Protein AF-A0A535YQT5-F1 (afdb_monomer_lite)

Secondary structure (DSSP, 8-state):
-GGGPPP-PPPP-----SS--EEETTEEE-HHHHHHHHHHSHHHHHHEEEEEEEEEE-TTS-EEEEEEEEESSS-PPPHHHHHHHHHHHHHHHHHH-HHHHHHHHH-HHHHS-EEEEEETT-GGGGGGTT-SS---B--

pLDDT: mean 87.21, std 11.03, range [54.12, 97.94]

Structure (mmCIF, N/CA/C/O backbone):
data_AF-A0A535YQT5-F1
#
_entry.id   AF-A0A535YQT5-F1
#
loop_
_atom_site.group_PDB
_atom_site.id
_atom_site.type_symbol
_atom_site.label_atom_id
_atom_site.label_alt_id
_atom_site.label_comp_id
_atom_site.label_asym_id
_atom_site.label_entity_id
_atom_site.label_seq_id
_atom_site.pdbx_PDB_ins_code
_atom_site.Cartn_x
_atom_site.Cartn_y
_atom_site.Cartn_z
_atom_site.occupancy
_atom_site.B_iso_or_equiv
_atom_site.auth_seq_id
_atom_site.auth_comp_id
_atom_site.auth_asym_id
_atom_site.auth_atom_id
_atom_site.pdbx_PDB_model_num
ATOM 1 N N . MET A 1 1 ? 47.870 -24.968 16.517 1.00 54.12 1 MET A N 1
ATOM 2 C CA . MET A 1 1 ? 47.393 -23.599 16.816 1.00 54.12 1 MET A CA 1
ATOM 3 C C . MET A 1 1 ? 45.953 -23.704 17.313 1.00 54.12 1 MET A C 1
ATOM 5 O O . MET A 1 1 ? 45.106 -24.074 16.509 1.00 54.12 1 MET A O 1
ATOM 9 N N . PRO A 1 2 ? 45.667 -23.444 18.601 1.00 58.44 2 PRO A N 1
ATOM 10 C CA . PRO A 1 2 ? 44.345 -23.659 19.220 1.00 58.44 2 PRO A CA 1
ATOM 11 C C . PRO A 1 2 ? 43.222 -22.737 18.692 1.00 58.44 2 PRO A C 1
ATOM 13 O O . PRO A 1 2 ? 42.082 -22.848 19.118 1.00 58.44 2 PRO A O 1
ATOM 16 N N . TRP A 1 3 ? 43.523 -21.868 17.727 1.00 62.03 3 TRP A N 1
ATOM 17 C CA . TRP A 1 3 ? 42.629 -20.856 17.151 1.00 62.03 3 TRP A CA 1
ATOM 18 C C . TRP A 1 3 ? 41.793 -21.343 15.953 1.00 62.03 3 TRP A C 1
ATOM 20 O O . TRP A 1 3 ? 41.258 -20.533 15.209 1.00 62.03 3 TRP A O 1
ATOM 30 N N . THR A 1 4 ? 41.725 -22.655 15.714 1.00 73.00 4 THR A N 1
ATOM 31 C CA . THR A 1 4 ? 41.049 -23.249 14.540 1.00 73.00 4 THR A CA 1
ATOM 32 C C . THR A 1 4 ? 39.716 -23.915 14.864 1.00 73.00 4 THR A C 1
ATOM 34 O O . THR A 1 4 ? 39.091 -24.475 13.966 1.00 73.00 4 THR A O 1
ATOM 37 N N . GLN A 1 5 ? 39.250 -23.863 16.115 1.00 73.38 5 GLN A N 1
ATOM 38 C CA . GLN A 1 5 ? 37.929 -24.393 16.439 1.00 73.38 5 GLN A CA 1
ATOM 39 C C . GLN A 1 5 ? 36.840 -23.369 16.092 1.00 73.38 5 GLN A C 1
ATOM 41 O O . GLN A 1 5 ? 36.833 -22.280 16.670 1.00 73.38 5 GLN A O 1
ATOM 46 N N . PRO A 1 6 ? 35.922 -23.686 15.159 1.00 74.06 6 PRO A N 1
ATOM 47 C CA . PRO A 1 6 ? 34.811 -22.804 14.843 1.00 74.06 6 PRO A CA 1
ATOM 48 C C . PRO A 1 6 ? 33.885 -22.702 16.054 1.00 74.06 6 PRO A C 1
ATOM 50 O O . PRO A 1 6 ? 33.446 -23.710 16.612 1.00 74.06 6 PRO A O 1
ATOM 53 N N . VAL A 1 7 ? 33.586 -21.468 16.456 1.00 80.62 7 VAL A N 1
ATOM 54 C CA . VAL A 1 7 ? 32.608 -21.194 17.508 1.00 80.62 7 VAL A CA 1
ATOM 55 C C . VAL A 1 7 ? 31.238 -21.649 17.007 1.00 80.62 7 VAL A C 1
ATOM 57 O O . VAL A 1 7 ? 30.766 -21.187 15.969 1.00 80.62 7 VAL A O 1
ATOM 60 N N . GLN A 1 8 ? 30.611 -22.576 17.730 1.00 80.75 8 GLN A N 1
ATOM 61 C CA . GLN A 1 8 ? 29.254 -23.039 17.442 1.00 80.75 8 GLN A CA 1
ATOM 62 C C . GLN A 1 8 ? 28.272 -21.930 17.834 1.00 80.75 8 GLN A C 1
ATOM 64 O O . GLN A 1 8 ? 27.915 -21.790 19.003 1.00 80.75 8 GLN A O 1
ATOM 69 N N . LEU A 1 9 ? 27.890 -21.099 16.866 1.00 86.94 9 LEU A N 1
ATOM 70 C CA . LEU A 1 9 ? 26.893 -20.051 17.059 1.00 86.94 9 LEU A CA 1
ATOM 71 C C . LEU A 1 9 ? 25.484 -20.604 16.802 1.00 86.94 9 LEU A C 1
ATOM 73 O O . LEU A 1 9 ? 25.303 -21.423 15.898 1.00 86.94 9 LEU A O 1
ATOM 77 N N . PRO A 1 10 ? 24.475 -20.160 17.569 1.00 84.88 10 PRO A N 1
ATOM 78 C CA . PRO A 1 10 ? 23.099 -20.558 17.328 1.00 84.88 10 PRO A CA 1
ATOM 79 C C . PRO A 1 10 ? 22.616 -20.042 15.968 1.00 84.88 10 PRO A C 1
ATOM 81 O O . PRO A 1 10 ? 22.860 -18.894 15.595 1.00 84.88 10 PRO A O 1
ATOM 84 N N . PHE A 1 11 ? 21.880 -20.887 15.248 1.00 83.94 11 PHE A N 1
ATOM 85 C CA . PHE A 1 11 ? 21.137 -20.474 14.064 1.00 83.94 11 PHE A CA 1
ATOM 86 C C . PHE A 1 11 ? 19.858 -19.752 14.498 1.00 83.94 11 PHE A C 1
ATOM 88 O O . PHE A 1 11 ? 18.999 -20.342 15.154 1.00 83.94 11 PHE A O 1
ATOM 95 N N . LEU A 1 12 ? 19.735 -18.473 14.139 1.00 84.00 12 LEU A N 1
ATOM 96 C CA . LEU A 1 12 ? 18.532 -17.680 14.373 1.00 84.00 12 LEU A CA 1
ATOM 97 C C . LEU A 1 12 ? 17.712 -17.599 13.082 1.00 84.00 12 LEU A C 1
ATOM 99 O O . LEU A 1 12 ? 18.156 -17.016 12.096 1.00 84.00 12 LEU A O 1
ATOM 103 N N . TRP A 1 13 ? 16.496 -18.144 13.114 1.00 81.44 13 TRP A N 1
ATOM 104 C CA . TRP A 1 13 ? 15.503 -17.999 12.050 1.00 81.44 13 TRP A CA 1
ATOM 105 C C . TRP A 1 13 ? 14.423 -17.006 12.477 1.00 81.44 13 TRP A C 1
ATOM 107 O O . TRP A 1 13 ? 13.740 -17.221 13.479 1.00 81.44 13 TRP A O 1
ATOM 117 N N . ILE A 1 14 ? 14.248 -15.932 11.708 1.00 74.50 14 ILE A N 1
ATOM 118 C CA . ILE A 1 14 ? 13.212 -14.925 11.947 1.00 74.50 14 ILE A CA 1
ATOM 119 C C . ILE A 1 14 ? 12.080 -15.169 10.950 1.00 74.50 14 ILE A C 1
ATOM 121 O O . ILE A 1 14 ? 12.252 -14.980 9.747 1.00 74.50 14 ILE A O 1
ATOM 125 N N . TYR A 1 15 ? 10.920 -15.605 11.448 1.00 65.94 15 TYR A N 1
ATOM 126 C CA . TYR A 1 15 ? 9.731 -15.814 10.623 1.00 65.94 15 TYR A CA 1
ATOM 127 C C . TYR A 1 15 ? 8.824 -14.583 10.652 1.00 65.94 15 TYR A C 1
ATOM 129 O O . TYR A 1 15 ? 7.998 -14.418 11.550 1.00 65.94 15 TYR A O 1
ATOM 137 N N . GLY A 1 16 ? 8.978 -13.744 9.630 1.00 61.94 16 GLY A N 1
ATOM 138 C CA . GLY A 1 16 ? 8.087 -12.623 9.357 1.00 61.94 16 GLY A CA 1
ATOM 139 C C . GLY A 1 16 ? 8.117 -11.508 10.404 1.00 61.94 16 GLY A C 1
ATOM 140 O O . GLY A 1 16 ? 8.959 -11.455 11.300 1.00 61.94 16 GLY A O 1
ATOM 141 N N . ARG A 1 17 ? 7.171 -10.585 10.244 1.00 64.25 17 ARG A N 1
ATOM 142 C CA . ARG A 1 17 ? 6.952 -9.419 11.099 1.00 64.25 17 ARG A CA 1
ATOM 143 C C . ARG A 1 17 ? 5.493 -9.410 11.535 1.00 64.25 17 ARG A C 1
ATOM 145 O O . ARG A 1 17 ? 4.601 -9.663 10.726 1.00 64.25 17 ARG A O 1
ATOM 152 N N . ARG A 1 18 ? 5.235 -9.180 12.824 1.00 63.47 18 ARG A N 1
ATOM 153 C CA . ARG A 1 18 ? 3.865 -9.182 13.378 1.00 63.47 18 ARG A CA 1
ATOM 154 C C . ARG A 1 18 ? 3.098 -7.909 13.001 1.00 63.47 18 ARG A C 1
ATOM 156 O O . ARG A 1 18 ? 1.872 -7.907 12.973 1.00 63.47 18 ARG A O 1
ATOM 163 N N . ASP A 1 19 ? 3.839 -6.856 12.716 1.00 64.69 19 ASP A N 1
ATOM 164 C CA . ASP A 1 19 ? 3.467 -5.457 12.519 1.00 64.69 19 ASP A CA 1
ATOM 165 C C . ASP A 1 19 ? 2.873 -5.151 11.132 1.00 64.69 19 ASP A C 1
ATOM 167 O O . ASP A 1 19 ? 2.856 -4.008 10.700 1.00 64.69 19 ASP A O 1
ATOM 171 N N . ALA A 1 20 ? 2.301 -6.162 10.464 1.00 72.44 20 ALA A N 1
ATOM 172 C CA . ALA A 1 20 ? 1.452 -5.979 9.285 1.00 72.44 20 ALA A CA 1
ATOM 173 C C . ALA A 1 20 ? 2.083 -5.075 8.201 1.00 72.44 20 ALA A C 1
ATOM 175 O O . ALA A 1 20 ? 1.416 -4.225 7.627 1.00 72.44 20 ALA A O 1
ATOM 176 N N . THR A 1 21 ? 3.374 -5.266 7.937 1.00 86.06 21 THR A N 1
ATOM 177 C CA . THR A 1 21 ? 4.177 -4.488 6.983 1.00 86.06 21 THR A CA 1
ATOM 178 C C . THR A 1 21 ? 4.211 -5.183 5.622 1.00 86.06 21 THR A C 1
ATOM 180 O O . THR A 1 21 ? 4.374 -6.405 5.570 1.00 86.06 21 THR A O 1
ATOM 183 N N . ILE A 1 22 ? 4.120 -4.425 4.525 1.00 91.50 22 ILE A N 1
ATOM 184 C CA . ILE A 1 22 ? 4.505 -4.924 3.193 1.00 91.50 22 ILE A CA 1
ATOM 185 C C . ILE A 1 22 ? 5.899 -4.416 2.829 1.00 91.50 22 ILE A C 1
ATOM 187 O O . ILE A 1 22 ? 6.282 -3.317 3.226 1.00 91.50 22 ILE A O 1
ATOM 191 N N . SER A 1 23 ? 6.641 -5.191 2.042 1.00 92.69 23 SER A N 1
ATOM 192 C CA . SER A 1 23 ? 7.956 -4.786 1.542 1.00 92.69 23 SER A CA 1
ATOM 193 C C . SER A 1 23 ? 7.960 -4.791 0.018 1.00 92.69 23 SER A C 1
ATOM 195 O O . SER A 1 23 ? 7.668 -5.817 -0.597 1.00 92.69 23 SER A O 1
ATOM 197 N N . VAL A 1 24 ? 8.305 -3.658 -0.593 1.00 94.31 24 VAL A N 1
ATOM 198 C CA . VAL A 1 24 ? 8.430 -3.511 -2.052 1.00 94.31 24 VAL A CA 1
ATOM 199 C C . VAL A 1 24 ? 9.756 -2.827 -2.351 1.00 94.31 24 VAL A C 1
ATOM 201 O O . VAL A 1 24 ? 10.068 -1.804 -1.752 1.00 94.31 24 VAL A O 1
ATOM 204 N N . MET A 1 25 ? 10.563 -3.420 -3.236 1.00 94.12 25 MET A N 1
ATOM 205 C CA . MET A 1 25 ? 11.900 -2.919 -3.597 1.00 94.12 25 MET A CA 1
ATOM 206 C C . MET A 1 25 ? 12.786 -2.571 -2.384 1.00 94.12 25 MET A C 1
ATOM 208 O O . MET A 1 25 ? 13.482 -1.564 -2.367 1.00 94.12 25 MET A O 1
ATOM 212 N N . GLY A 1 26 ? 12.732 -3.398 -1.334 1.00 90.31 26 GLY A N 1
ATOM 213 C CA . GLY A 1 26 ? 13.512 -3.200 -0.107 1.00 90.31 26 GLY A CA 1
ATOM 214 C C . GLY A 1 26 ? 12.952 -2.155 0.865 1.00 90.31 26 GLY A C 1
ATOM 215 O O . GLY A 1 26 ? 13.416 -2.099 2.000 1.00 90.31 26 GLY A O 1
ATOM 216 N N . ALA A 1 27 ? 11.929 -1.388 0.478 1.00 94.38 27 ALA A N 1
ATOM 217 C CA . ALA A 1 27 ? 11.254 -0.448 1.363 1.00 94.38 27 ALA A CA 1
ATOM 218 C C . ALA A 1 27 ? 10.127 -1.127 2.143 1.00 94.38 27 ALA A C 1
ATOM 220 O O . ALA A 1 27 ? 9.271 -1.798 1.564 1.00 94.38 27 ALA A O 1
ATOM 221 N N . ASN A 1 28 ? 10.107 -0.905 3.456 1.00 94.00 28 ASN A N 1
ATOM 222 C CA . ASN A 1 28 ? 9.033 -1.348 4.337 1.00 94.00 28 ASN A CA 1
ATOM 223 C C . ASN A 1 28 ? 7.942 -0.279 4.409 1.00 94.00 28 ASN A C 1
ATOM 225 O O . ASN A 1 28 ? 8.230 0.868 4.742 1.00 94.00 28 ASN A O 1
ATOM 229 N N . ILE A 1 29 ? 6.699 -0.661 4.119 1.00 94.12 29 ILE A N 1
ATOM 230 C CA . ILE A 1 29 ? 5.525 0.215 4.164 1.00 94.12 29 ILE A CA 1
ATOM 231 C C . ILE A 1 29 ? 4.624 -0.258 5.297 1.00 94.12 29 ILE A C 1
ATOM 233 O O . ILE A 1 29 ? 4.160 -1.405 5.306 1.00 94.12 29 ILE A O 1
ATOM 237 N N . TYR A 1 30 ? 4.396 0.641 6.249 1.00 92.44 30 TYR A N 1
ATOM 238 C CA . TYR A 1 30 ? 3.697 0.357 7.492 1.00 92.44 30 TYR A CA 1
ATOM 239 C C . TYR A 1 30 ? 2.236 0.825 7.420 1.00 92.44 30 TYR A C 1
ATOM 241 O O . TYR A 1 30 ? 1.965 1.889 6.856 1.00 92.44 30 TYR A O 1
ATOM 249 N N . PRO A 1 31 ? 1.273 0.081 7.994 1.00 92.88 31 PRO A N 1
ATOM 250 C CA . PRO A 1 31 ? -0.115 0.528 8.080 1.00 92.88 31 PRO A CA 1
ATOM 251 C C . PRO A 1 31 ? -0.271 1.891 8.755 1.00 92.88 31 PRO A C 1
ATOM 253 O O . PRO A 1 31 ? -1.149 2.653 8.372 1.00 92.88 31 PRO A O 1
ATOM 256 N N . GLU A 1 32 ? 0.588 2.214 9.719 1.00 92.81 32 GLU A N 1
ATOM 257 C CA . GLU A 1 32 ? 0.584 3.477 10.456 1.00 92.81 32 GLU A CA 1
ATOM 258 C C . GLU A 1 32 ? 0.913 4.680 9.552 1.00 92.81 32 GLU A C 1
ATOM 260 O O . GLU A 1 32 ? 0.345 5.762 9.731 1.00 92.81 32 GLU A O 1
ATOM 265 N N . ASP A 1 33 ? 1.773 4.493 8.541 1.00 95.19 33 ASP A N 1
ATOM 266 C CA . ASP A 1 33 ? 2.058 5.523 7.533 1.00 95.19 33 ASP A CA 1
ATOM 267 C C . ASP A 1 33 ? 0.793 5.805 6.706 1.00 95.19 33 ASP A C 1
ATOM 269 O O . ASP A 1 33 ? 0.425 6.955 6.471 1.00 95.19 33 ASP A O 1
ATOM 273 N N . ILE A 1 34 ? 0.085 4.747 6.303 1.00 95.62 34 ILE A N 1
ATOM 274 C CA . ILE A 1 34 ? -1.153 4.839 5.515 1.00 95.62 34 ILE A CA 1
ATOM 275 C C . ILE A 1 34 ? -2.269 5.482 6.334 1.00 95.62 34 ILE A C 1
ATOM 277 O O . ILE A 1 34 ? -2.961 6.373 5.845 1.00 95.62 34 ILE A O 1
ATOM 281 N N . GLU A 1 35 ? -2.413 5.072 7.592 1.00 95.06 35 GLU A N 1
ATOM 282 C CA . GLU A 1 35 ? -3.370 5.636 8.538 1.00 95.06 35 GLU A CA 1
ATOM 283 C C . GLU A 1 35 ? -3.132 7.137 8.739 1.00 95.06 35 GLU A C 1
ATOM 285 O O . GLU A 1 35 ? -4.066 7.936 8.643 1.00 95.06 35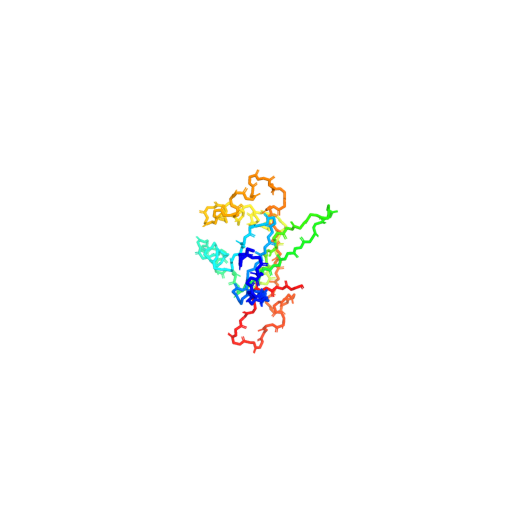 GLU A O 1
ATOM 290 N N . THR A 1 36 ? -1.871 7.539 8.919 1.00 96.50 36 THR A N 1
ATOM 291 C CA . THR A 1 36 ? -1.483 8.952 9.015 1.00 96.50 36 THR A CA 1
ATOM 292 C C . THR A 1 36 ? -1.916 9.732 7.773 1.00 96.50 36 THR A C 1
ATOM 294 O O . THR A 1 36 ? -2.505 10.806 7.897 1.00 96.50 36 THR A O 1
ATOM 297 N N . LEU A 1 37 ? -1.673 9.195 6.575 1.00 97.12 37 LEU A N 1
ATOM 298 C CA . LEU A 1 37 ? -2.040 9.850 5.316 1.00 97.12 37 LEU A CA 1
ATOM 299 C C . LEU A 1 37 ? -3.555 9.938 5.103 1.00 97.12 37 LEU A C 1
ATOM 301 O O . LEU A 1 37 ? -4.032 10.955 4.600 1.00 97.12 37 LEU A O 1
ATOM 305 N N . ILE A 1 38 ? -4.312 8.920 5.521 1.00 95.94 38 ILE A N 1
ATOM 306 C CA . ILE A 1 38 ? -5.780 8.948 5.497 1.00 95.94 38 ILE A CA 1
ATOM 307 C C . ILE A 1 38 ? -6.301 10.070 6.399 1.00 95.94 38 ILE A C 1
ATOM 309 O O . ILE A 1 38 ? -7.125 10.868 5.959 1.00 95.94 38 ILE A O 1
ATOM 313 N N . TYR A 1 39 ? -5.802 10.177 7.635 1.00 95.12 39 TYR A N 1
ATOM 314 C CA . TYR A 1 39 ? -6.287 11.174 8.596 1.00 95.12 39 TYR A CA 1
ATOM 315 C C . TYR A 1 39 ? -5.809 12.607 8.330 1.00 95.12 39 TYR A C 1
ATOM 317 O O . TYR A 1 39 ? -6.432 13.551 8.814 1.00 95.12 39 TYR A O 1
ATOM 325 N N . GLN A 1 40 ? -4.746 12.799 7.546 1.00 95.06 40 GLN A N 1
ATOM 326 C CA . GLN A 1 40 ? -4.321 14.129 7.093 1.00 95.06 40 GLN A CA 1
ATOM 327 C C . GLN A 1 40 ? -5.297 14.760 6.087 1.00 95.06 40 GLN A C 1
ATOM 329 O O . GLN A 1 40 ? -5.333 15.985 5.957 1.00 95.06 40 GLN A O 1
ATOM 334 N N . ASP A 1 41 ? -6.103 13.953 5.395 1.00 93.31 41 ASP A N 1
ATOM 335 C CA . ASP A 1 41 ? -7.130 14.421 4.469 1.00 93.31 41 ASP A CA 1
ATOM 336 C C . ASP A 1 41 ? -8.522 14.204 5.071 1.00 93.31 41 ASP A C 1
ATOM 338 O O . ASP A 1 41 ? -9.061 13.100 5.080 1.00 93.31 41 ASP A O 1
ATOM 342 N N . ALA A 1 42 ? -9.144 15.286 5.546 1.00 91.69 42 ALA A N 1
ATOM 343 C CA . ALA A 1 42 ? -10.454 15.227 6.194 1.00 91.69 42 ALA A CA 1
ATOM 344 C C . ALA A 1 42 ? -11.552 14.603 5.312 1.00 91.69 42 ALA A C 1
ATOM 346 O O . ALA A 1 42 ? -12.476 13.979 5.836 1.00 91.69 42 ALA A O 1
ATOM 347 N N . LYS A 1 43 ? -11.470 14.751 3.981 1.00 90.00 43 LYS A N 1
ATOM 348 C CA . LYS A 1 43 ? -12.451 14.154 3.064 1.00 90.00 43 LYS A CA 1
ATOM 349 C C . LYS A 1 43 ? -12.219 12.657 2.934 1.00 90.00 43 LYS A C 1
ATOM 351 O O . LYS A 1 43 ? -13.180 11.894 2.962 1.00 90.00 43 LYS A O 1
ATOM 356 N N . LEU A 1 44 ? -10.962 12.241 2.800 1.00 91.38 44 LEU A N 1
ATOM 357 C CA . LEU A 1 44 ? -10.606 10.827 2.734 1.00 91.38 44 LEU A CA 1
ATOM 358 C C . LEU A 1 44 ? -10.935 10.116 4.052 1.00 91.38 44 LEU A C 1
ATOM 360 O O . LEU A 1 44 ? -11.575 9.066 4.030 1.00 91.38 44 LEU A O 1
ATOM 364 N N . ALA A 1 45 ? -10.589 10.722 5.188 1.00 92.81 45 ALA A N 1
ATOM 365 C CA . ALA A 1 45 ? -10.891 10.208 6.519 1.00 92.81 45 ALA A CA 1
ATOM 366 C C . ALA A 1 45 ? -12.397 10.007 6.738 1.00 92.81 45 ALA A C 1
ATOM 368 O O . ALA A 1 45 ? -12.815 8.955 7.207 1.00 92.81 45 ALA A O 1
ATOM 369 N N . ALA A 1 46 ? -13.227 10.981 6.349 1.00 91.19 46 ALA A N 1
ATOM 370 C CA . ALA A 1 46 ? -14.680 10.878 6.494 1.00 91.19 46 ALA A CA 1
ATOM 371 C C . ALA A 1 46 ? -15.297 9.762 5.632 1.00 91.19 46 ALA A C 1
ATOM 373 O O . ALA A 1 46 ? -16.331 9.199 5.991 1.00 91.19 46 ALA A O 1
ATOM 374 N N . ARG A 1 47 ? -14.675 9.448 4.490 1.00 91.31 47 ARG A N 1
ATOM 375 C CA . ARG A 1 47 ? -15.165 8.437 3.544 1.00 91.31 47 ARG A CA 1
ATOM 376 C C . ARG A 1 47 ? -14.609 7.039 3.800 1.00 91.31 47 ARG A C 1
ATOM 378 O O . ARG A 1 47 ? -15.203 6.079 3.325 1.00 91.31 47 ARG A O 1
ATOM 385 N N . THR A 1 48 ? -13.507 6.900 4.531 1.00 92.06 48 THR A N 1
ATOM 386 C CA . THR A 1 48 ? -12.828 5.611 4.730 1.00 92.06 48 THR A CA 1
ATOM 387 C C . THR A 1 48 ? -13.350 4.907 5.983 1.00 92.06 48 THR A C 1
ATOM 389 O O . THR A 1 48 ? -13.193 5.405 7.093 1.00 92.06 48 THR A O 1
ATOM 392 N N . HIS A 1 49 ? -13.954 3.731 5.816 1.00 91.44 49 HIS A N 1
ATOM 393 C CA . HIS A 1 49 ? -14.360 2.848 6.915 1.00 91.44 49 HIS A CA 1
ATOM 394 C C . HIS A 1 49 ? -13.185 2.001 7.422 1.00 91.44 49 HIS A C 1
ATOM 396 O O . HIS A 1 49 ? -13.010 1.801 8.626 1.00 91.44 49 HIS A O 1
ATOM 402 N N . SER A 1 50 ? -12.380 1.477 6.499 1.00 91.69 50 SER A N 1
ATOM 403 C CA . SER A 1 50 ? -11.199 0.670 6.794 1.00 91.69 50 SER A CA 1
ATOM 404 C C . SER A 1 50 ? -10.210 0.721 5.636 1.00 91.69 50 SER A C 1
ATOM 406 O O . SER A 1 50 ? -10.509 1.229 4.558 1.00 91.69 50 SER A O 1
ATOM 408 N N . PHE A 1 51 ? -9.021 0.176 5.857 1.00 93.88 51 PHE A N 1
ATOM 409 C CA . PHE A 1 51 ? -8.017 0.008 4.822 1.00 93.88 51 PHE A CA 1
ATOM 410 C C . PHE A 1 51 ? -7.185 -1.251 5.067 1.00 93.88 51 PHE A C 1
ATOM 412 O O . PHE A 1 51 ? -7.066 -1.733 6.204 1.00 93.88 51 PHE A O 1
ATOM 419 N N . ALA A 1 52 ? -6.591 -1.749 3.990 1.00 93.12 52 ALA A N 1
ATOM 420 C CA . ALA A 1 52 ? -5.618 -2.826 4.001 1.00 93.12 52 ALA A CA 1
ATOM 421 C C . ALA A 1 52 ? -4.522 -2.572 2.958 1.00 93.12 52 ALA A C 1
ATOM 423 O O . ALA A 1 52 ? -4.664 -1.741 2.063 1.00 93.12 52 ALA A O 1
ATOM 424 N N . LEU A 1 53 ? -3.424 -3.301 3.089 1.00 94.00 53 LEU A N 1
ATOM 425 C CA . LEU A 1 53 ? -2.277 -3.268 2.204 1.00 94.00 53 LEU A CA 1
ATOM 426 C C . LEU A 1 53 ? -2.074 -4.638 1.570 1.00 94.00 53 LEU A C 1
ATOM 428 O O . LEU A 1 53 ? -2.296 -5.677 2.195 1.00 94.00 53 LEU A O 1
ATOM 432 N N . ALA A 1 54 ? -1.611 -4.631 0.332 1.00 93.56 54 ALA A N 1
ATOM 433 C CA . ALA A 1 54 ? -1.164 -5.818 -0.373 1.00 93.56 54 ALA A CA 1
ATOM 434 C C . ALA A 1 54 ? 0.036 -5.471 -1.256 1.00 93.56 54 ALA A C 1
ATOM 436 O O . ALA A 1 54 ? 0.353 -4.301 -1.479 1.00 93.56 54 ALA A O 1
ATOM 437 N N . VAL A 1 55 ? 0.693 -6.499 -1.780 1.00 94.50 55 VAL A N 1
ATOM 438 C CA . VAL A 1 55 ? 1.627 -6.352 -2.896 1.00 94.50 55 VAL A CA 1
ATOM 439 C C . VAL A 1 55 ? 0.965 -6.998 -4.097 1.00 94.50 55 VAL A C 1
ATOM 441 O O . VAL A 1 55 ? 0.623 -8.175 -4.049 1.00 94.50 55 VAL A O 1
ATOM 444 N N . VAL A 1 56 ? 0.771 -6.225 -5.160 1.00 94.06 56 VAL A N 1
ATOM 445 C CA . VAL A 1 56 ? 0.177 -6.719 -6.405 1.00 94.06 56 VAL A CA 1
ATOM 446 C C . VAL A 1 56 ? 1.207 -6.651 -7.516 1.00 94.06 56 VAL A C 1
ATOM 448 O O . VAL A 1 56 ? 2.085 -5.789 -7.526 1.00 94.06 56 VAL A O 1
ATOM 451 N N . THR A 1 57 ? 1.110 -7.576 -8.457 1.00 92.50 57 THR A N 1
ATOM 452 C CA . THR A 1 57 ? 1.946 -7.580 -9.653 1.00 92.50 57 THR A CA 1
ATOM 453 C C . THR A 1 57 ? 1.177 -6.913 -10.783 1.00 92.50 57 THR A C 1
ATOM 455 O O . THR A 1 57 ? 0.069 -7.338 -11.105 1.00 92.50 57 THR A O 1
ATOM 458 N N . ASP A 1 58 ? 1.741 -5.860 -11.374 1.00 88.69 58 ASP A N 1
ATOM 459 C CA . ASP A 1 58 ? 1.103 -5.192 -12.506 1.00 88.69 58 ASP A CA 1
ATOM 460 C C . ASP A 1 58 ? 1.256 -5.978 -13.821 1.00 88.69 58 ASP A C 1
ATOM 462 O O . ASP A 1 58 ? 1.894 -7.032 -13.887 1.00 88.69 58 ASP A O 1
ATOM 466 N N . ALA A 1 59 ? 0.683 -5.446 -14.903 1.00 87.94 59 ALA A N 1
ATOM 467 C CA . ALA A 1 59 ? 0.728 -6.067 -16.229 1.00 87.94 59 ALA A CA 1
ATOM 468 C C . ALA A 1 59 ? 2.155 -6.270 -16.781 1.00 87.94 59 ALA A C 1
ATOM 470 O O . ALA A 1 59 ? 2.344 -7.048 -17.714 1.00 87.94 59 ALA A O 1
ATOM 471 N N . THR A 1 60 ? 3.156 -5.586 -16.219 1.00 90.00 60 THR A N 1
ATOM 472 C CA . THR A 1 60 ? 4.572 -5.691 -16.604 1.00 90.00 60 THR A CA 1
ATOM 473 C C . THR A 1 60 ? 5.361 -6.670 -15.734 1.00 90.00 60 THR A C 1
ATOM 475 O O . THR A 1 60 ? 6.582 -6.738 -15.843 1.00 90.00 60 THR A O 1
ATOM 478 N N . ALA A 1 61 ? 4.676 -7.440 -14.883 1.00 90.06 61 ALA A N 1
ATOM 479 C CA . ALA A 1 61 ? 5.275 -8.284 -13.853 1.00 90.06 61 ALA A CA 1
ATOM 480 C C . ALA A 1 61 ? 6.039 -7.502 -12.763 1.00 90.06 61 ALA A C 1
ATOM 482 O O . ALA A 1 61 ? 6.842 -8.081 -12.028 1.00 90.06 61 ALA A O 1
ATOM 483 N N . THR A 1 62 ? 5.766 -6.201 -12.614 1.00 92.12 62 THR A N 1
ATOM 484 C CA . THR A 1 62 ? 6.403 -5.363 -11.594 1.00 92.12 62 THR A CA 1
ATOM 485 C C . THR A 1 62 ? 5.605 -5.431 -10.287 1.00 92.12 62 THR A C 1
ATOM 487 O O . THR A 1 62 ? 4.402 -5.151 -10.299 1.00 92.12 62 THR A O 1
ATOM 490 N N . PRO A 1 63 ? 6.225 -5.792 -9.145 1.00 94.56 63 PRO A N 1
ATOM 491 C CA . PRO A 1 63 ? 5.555 -5.744 -7.852 1.00 94.56 63 PRO A CA 1
ATOM 492 C C . PRO A 1 63 ? 5.366 -4.291 -7.410 1.00 94.56 63 PRO A C 1
ATOM 494 O O . PRO A 1 63 ? 6.315 -3.506 -7.412 1.00 94.56 63 PRO A O 1
ATOM 497 N N . ARG A 1 64 ? 4.140 -3.945 -7.018 1.00 96.38 64 ARG A N 1
ATOM 498 C CA . ARG A 1 64 ? 3.735 -2.601 -6.599 1.00 96.38 64 ARG A CA 1
ATOM 499 C C . ARG A 1 64 ? 2.969 -2.651 -5.278 1.00 96.38 64 ARG A C 1
ATOM 501 O O . ARG A 1 64 ? 2.236 -3.616 -5.034 1.00 96.38 64 ARG A O 1
ATOM 508 N N . PRO A 1 65 ? 3.103 -1.627 -4.416 1.00 96.88 65 PRO A N 1
ATOM 509 C CA . PRO A 1 65 ? 2.283 -1.536 -3.221 1.00 96.88 65 PRO A CA 1
ATOM 510 C C . PRO A 1 65 ? 0.831 -1.261 -3.620 1.00 96.88 65 PRO A C 1
ATOM 512 O O . PRO A 1 65 ? 0.562 -0.389 -4.443 1.00 96.88 65 PRO A O 1
ATOM 515 N N . CYS A 1 66 ? -0.105 -1.995 -3.029 1.00 96.31 66 CYS A N 1
ATOM 516 C CA . CYS A 1 66 ? -1.535 -1.803 -3.226 1.00 96.31 66 CYS A CA 1
ATOM 517 C C . CYS A 1 66 ? -2.182 -1.348 -1.922 1.00 96.31 66 CYS A C 1
ATOM 519 O O . CYS A 1 66 ? -2.028 -1.999 -0.887 1.00 96.31 66 CYS A O 1
ATOM 521 N N . ILE A 1 67 ? -2.912 -0.239 -1.983 1.00 95.94 67 ILE A N 1
ATOM 522 C CA . ILE A 1 67 ? -3.669 0.335 -0.874 1.00 95.94 67 ILE A CA 1
ATOM 523 C C . ILE A 1 67 ? -5.143 0.082 -1.169 1.00 95.94 67 ILE A C 1
ATOM 525 O O . ILE A 1 67 ? -5.707 0.646 -2.104 1.00 95.94 67 ILE A O 1
ATOM 529 N N . LEU A 1 68 ? -5.758 -0.786 -0.375 1.00 94.50 68 LEU A N 1
ATOM 530 C CA . LEU A 1 68 ? -7.165 -1.137 -0.494 1.00 94.50 68 LEU A CA 1
ATOM 531 C C . LEU A 1 68 ? -7.945 -0.298 0.513 1.00 94.50 68 LEU A C 1
ATOM 533 O O . LEU A 1 68 ? -7.625 -0.309 1.702 1.00 94.50 68 LEU A O 1
ATOM 537 N N . LEU A 1 69 ? -8.961 0.421 0.049 1.00 93.62 69 LEU A N 1
ATOM 538 C CA . LEU A 1 69 ? -9.808 1.283 0.868 1.00 93.62 69 LEU A CA 1
ATOM 539 C C . LEU A 1 69 ? -11.227 0.724 0.910 1.00 93.62 69 LEU A C 1
ATOM 541 O O . LEU A 1 69 ? -11.857 0.516 -0.126 1.00 93.62 69 LEU A O 1
ATOM 545 N N . GLU A 1 70 ? -11.741 0.505 2.113 1.00 92.44 70 GLU A N 1
ATOM 546 C CA . GLU A 1 70 ? -13.152 0.221 2.345 1.00 92.44 70 GLU A CA 1
ATOM 547 C C . GLU A 1 70 ? -13.875 1.549 2.543 1.00 92.44 70 GLU A C 1
ATOM 549 O O . GLU A 1 70 ? -13.596 2.270 3.504 1.00 92.44 70 GLU A O 1
ATOM 554 N N . LEU A 1 71 ? -14.790 1.891 1.642 1.00 91.38 71 LEU A N 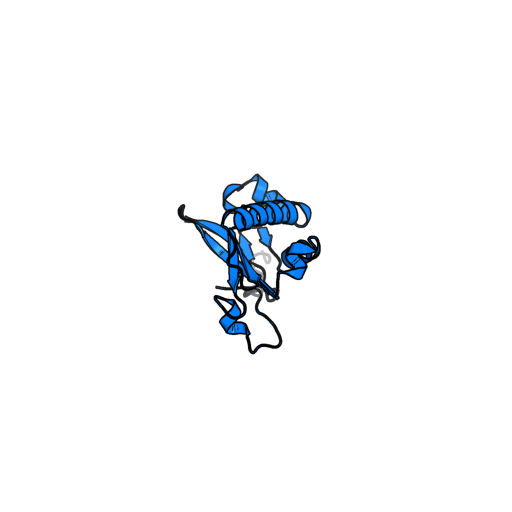1
ATOM 555 C CA . LEU A 1 71 ? -15.521 3.150 1.708 1.00 91.38 71 LEU A CA 1
ATOM 556 C C . LEU A 1 71 ? -16.817 2.997 2.513 1.00 91.38 71 LEU A C 1
ATOM 558 O O . LEU A 1 71 ? -17.502 1.974 2.451 1.00 91.38 71 LEU A O 1
ATOM 562 N N . SER A 1 72 ? -17.138 4.037 3.282 1.00 86.19 72 SER A N 1
ATOM 563 C CA . SER A 1 72 ? -18.374 4.165 4.062 1.00 86.19 72 SER A CA 1
ATOM 564 C C . SER A 1 72 ? -19.576 4.564 3.206 1.00 86.19 72 SER A C 1
ATOM 566 O O . SER A 1 72 ? -20.707 4.415 3.664 1.00 86.19 72 SER A O 1
ATOM 568 N N . ASP A 1 73 ? -19.339 5.103 2.008 1.00 80.50 73 ASP A N 1
ATOM 569 C CA . ASP A 1 73 ? -20.385 5.470 1.058 1.00 80.50 73 ASP A CA 1
ATOM 570 C C . ASP A 1 73 ? -20.589 4.400 -0.023 1.00 80.50 73 ASP A C 1
ATOM 572 O O . ASP A 1 73 ? -19.723 3.574 -0.312 1.00 80.50 73 ASP A O 1
ATOM 576 N N . ASP A 1 74 ? -21.778 4.415 -0.619 1.00 64.50 74 ASP A N 1
ATOM 577 C CA . ASP A 1 74 ? -22.216 3.421 -1.605 1.00 64.50 74 ASP A CA 1
ATOM 578 C C . ASP A 1 74 ? -21.611 3.679 -3.003 1.00 64.50 74 ASP A C 1
ATOM 580 O O . ASP A 1 74 ? -21.878 2.946 -3.967 1.00 64.50 74 ASP A O 1
ATOM 584 N N . GLY A 1 75 ? -20.824 4.753 -3.128 1.00 60.28 75 GLY A N 1
ATOM 585 C CA . GLY A 1 75 ? -20.281 5.256 -4.377 1.00 60.28 75 GLY A CA 1
ATOM 586 C C . GLY A 1 75 ? -19.099 4.421 -4.843 1.00 60.28 75 GLY A C 1
ATOM 587 O O . GLY A 1 75 ? -18.030 4.437 -4.237 1.00 60.28 75 GLY A O 1
ATOM 588 N N . LEU A 1 76 ? -19.260 3.730 -5.974 1.00 59.47 76 LEU A N 1
ATOM 589 C CA . LEU A 1 76 ? -18.098 3.256 -6.718 1.00 59.47 76 LEU A CA 1
ATOM 590 C C . LEU A 1 76 ? -17.274 4.468 -7.125 1.00 59.47 76 LEU A C 1
ATOM 592 O O . LEU A 1 76 ? -17.799 5.444 -7.662 1.00 59.47 76 LEU A O 1
ATOM 596 N N . THR A 1 77 ? -15.981 4.395 -6.858 1.00 69.00 77 THR A N 1
ATOM 597 C CA . THR A 1 77 ? -15.106 5.495 -7.200 1.00 69.00 77 THR A CA 1
ATOM 598 C C . THR A 1 77 ? -14.775 5.476 -8.692 1.00 69.00 77 THR A C 1
ATOM 600 O O . THR A 1 77 ? -14.360 4.455 -9.234 1.00 69.00 77 THR A O 1
ATOM 603 N N . GLU A 1 78 ? -14.895 6.633 -9.340 1.00 77.25 78 GLU A N 1
ATOM 604 C CA . GLU A 1 78 ? -14.282 6.916 -10.636 1.00 77.25 78 GLU A CA 1
ATOM 605 C C . GLU A 1 78 ? -12.764 6.641 -10.641 1.00 77.25 78 GLU A C 1
ATOM 607 O O . GLU A 1 78 ? -12.041 7.012 -9.712 1.00 77.25 78 GLU A O 1
ATOM 612 N N . ALA A 1 79 ? -12.260 6.061 -11.735 1.00 81.69 79 ALA A N 1
ATOM 613 C CA . ALA A 1 79 ? -10.836 5.761 -11.916 1.00 81.69 79 ALA A CA 1
ATOM 614 C C . ALA A 1 79 ? -9.924 6.983 -11.678 1.00 81.69 79 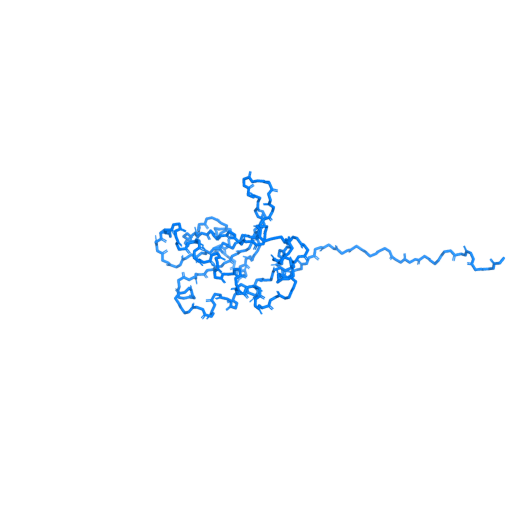ALA A C 1
ATOM 616 O O . ALA A 1 79 ? -8.867 6.857 -11.065 1.00 81.69 79 ALA A O 1
ATOM 617 N N . ALA A 1 80 ? -10.377 8.180 -12.066 1.00 85.56 80 ALA A N 1
ATOM 618 C CA . ALA A 1 80 ? -9.635 9.426 -11.879 1.00 85.56 80 ALA A CA 1
ATOM 619 C C . ALA A 1 80 ? -9.353 9.755 -10.399 1.00 85.56 80 ALA A C 1
ATOM 621 O O . ALA A 1 80 ? -8.288 10.278 -10.071 1.00 85.56 80 ALA A O 1
ATOM 622 N N . TRP A 1 81 ? -10.270 9.431 -9.480 1.00 87.19 81 TRP A N 1
ATOM 623 C CA . TRP A 1 81 ? -10.025 9.651 -8.050 1.00 87.19 81 TRP A CA 1
ATOM 624 C C . TRP A 1 81 ? -9.043 8.627 -7.488 1.00 87.19 81 TRP A C 1
ATOM 626 O O . TRP A 1 81 ? -8.188 8.997 -6.690 1.00 87.19 81 TRP A O 1
ATOM 636 N N . ALA A 1 82 ? -9.112 7.367 -7.926 1.00 89.19 82 ALA A N 1
ATOM 637 C CA . ALA A 1 82 ? -8.141 6.349 -7.525 1.00 89.19 82 ALA A CA 1
ATOM 638 C C . ALA A 1 82 ? -6.715 6.724 -7.975 1.00 89.19 82 ALA A C 1
ATOM 640 O O . ALA A 1 82 ? -5.774 6.617 -7.190 1.00 89.19 82 ALA A O 1
ATOM 641 N N . GLU A 1 83 ? -6.557 7.253 -9.191 1.00 91.00 83 GLU A N 1
ATOM 642 C CA . GLU A 1 83 ? -5.279 7.789 -9.683 1.00 91.00 83 GLU A CA 1
ATOM 643 C C . GLU A 1 83 ? -4.802 9.002 -8.871 1.00 91.00 83 GLU A C 1
ATOM 645 O O . GLU A 1 83 ? -3.629 9.084 -8.493 1.00 91.00 83 GLU A O 1
ATOM 650 N N . GLN A 1 84 ? -5.709 9.927 -8.540 1.00 92.81 84 GLN A N 1
ATOM 651 C CA . GLN A 1 84 ? -5.390 11.066 -7.678 1.00 92.81 84 GLN A CA 1
ATOM 652 C C . GLN A 1 84 ? -4.922 10.606 -6.289 1.00 92.81 84 GLN A C 1
ATOM 654 O O . GLN A 1 84 ? -3.924 11.122 -5.774 1.00 92.81 84 GLN A O 1
ATOM 659 N N . LEU A 1 85 ? -5.614 9.632 -5.692 1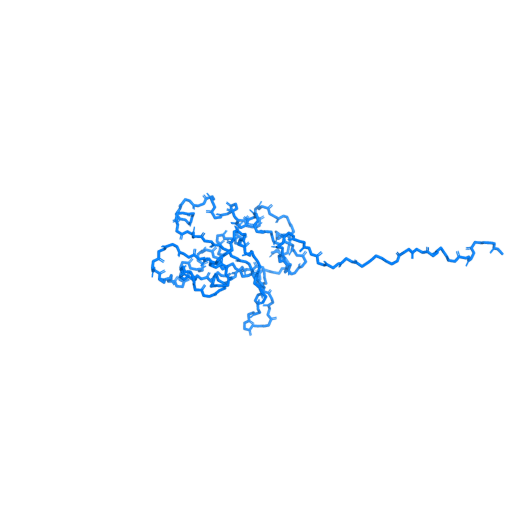.00 93.88 85 LEU A N 1
ATOM 660 C CA . LEU A 1 85 ? -5.243 9.045 -4.408 1.00 93.88 85 LEU A CA 1
ATOM 661 C C . LEU A 1 85 ? -3.890 8.343 -4.491 1.00 93.88 85 LEU A C 1
ATOM 663 O O . LEU A 1 85 ? -3.061 8.537 -3.607 1.00 93.88 85 LEU A O 1
ATOM 667 N N . ALA A 1 86 ? -3.615 7.594 -5.560 1.00 95.62 86 ALA A N 1
ATOM 668 C CA . ALA A 1 86 ? -2.318 6.955 -5.759 1.00 95.62 86 ALA A CA 1
ATOM 669 C C . ALA A 1 86 ? -1.178 7.988 -5.756 1.00 95.62 86 ALA A C 1
ATOM 671 O O . ALA A 1 86 ? -0.195 7.838 -5.028 1.00 95.62 86 ALA A O 1
ATOM 672 N N . ALA A 1 87 ? -1.341 9.096 -6.486 1.00 96.00 87 ALA A N 1
ATOM 673 C CA . ALA A 1 87 ? -0.366 10.187 -6.501 1.00 96.00 87 ALA A CA 1
ATOM 674 C C . ALA A 1 87 ? -0.251 10.918 -5.147 1.00 96.00 87 ALA A C 1
ATOM 676 O O . ALA A 1 87 ? 0.816 11.434 -4.797 1.00 96.00 87 ALA A O 1
ATOM 677 N N . GLN A 1 88 ? -1.338 11.002 -4.376 1.00 96.31 88 GLN A N 1
ATOM 678 C CA . GLN A 1 88 ? -1.338 11.555 -3.019 1.00 96.31 88 GLN A CA 1
ATOM 679 C C . GLN A 1 88 ? -0.578 10.646 -2.049 1.00 96.31 88 GLN A C 1
ATOM 681 O O . GLN A 1 88 ? 0.335 11.126 -1.378 1.00 96.31 88 GLN A O 1
ATOM 686 N N . PHE A 1 89 ? -0.885 9.348 -2.027 1.00 97.69 89 PHE A N 1
ATOM 687 C CA . PHE A 1 89 ? -0.199 8.370 -1.185 1.00 97.69 89 PHE A CA 1
ATOM 688 C C . PHE A 1 89 ? 1.281 8.257 -1.534 1.00 97.69 89 PHE A C 1
ATOM 690 O O . PHE A 1 89 ? 2.102 8.270 -0.626 1.00 97.69 89 PHE A O 1
ATOM 697 N N . GLN A 1 90 ? 1.653 8.243 -2.818 1.00 97.75 90 GLN A N 1
ATOM 698 C CA . GLN A 1 90 ? 3.062 8.209 -3.223 1.00 97.75 90 GLN A CA 1
ATOM 699 C C . GLN A 1 90 ? 3.851 9.393 -2.651 1.00 97.75 90 GLN A C 1
ATOM 701 O O . GLN A 1 90 ? 4.929 9.220 -2.081 1.00 97.75 90 GLN A O 1
ATOM 706 N N . ARG A 1 91 ? 3.311 10.613 -2.786 1.00 97.56 91 ARG A N 1
ATOM 707 C CA . ARG A 1 91 ? 3.947 11.824 -2.244 1.00 97.56 91 ARG A CA 1
ATOM 708 C C . ARG A 1 91 ? 3.990 11.805 -0.719 1.00 97.56 91 ARG A C 1
ATOM 710 O O . ARG A 1 91 ? 5.009 12.170 -0.143 1.00 97.56 91 ARG A O 1
ATOM 717 N N . GLY A 1 92 ? 2.901 11.379 -0.086 1.00 97.44 92 GLY A N 1
ATOM 718 C CA . GLY A 1 92 ? 2.791 11.275 1.363 1.00 97.44 92 GLY A CA 1
ATOM 719 C C . GLY A 1 92 ? 3.790 10.286 1.959 1.00 97.44 92 GLY A C 1
ATOM 720 O O . GLY A 1 92 ? 4.554 10.645 2.851 1.00 97.44 92 GLY A O 1
ATOM 721 N N . LEU A 1 93 ? 3.855 9.074 1.406 1.00 97.62 93 LEU A N 1
ATOM 722 C CA . LEU A 1 93 ? 4.787 8.029 1.827 1.00 97.62 93 LEU A CA 1
ATOM 723 C C . LEU A 1 93 ? 6.239 8.468 1.641 1.00 97.62 93 LEU A C 1
ATOM 725 O O . LEU A 1 93 ? 7.044 8.305 2.551 1.00 97.62 93 LEU A O 1
ATOM 729 N N . ALA A 1 94 ? 6.572 9.120 0.523 1.00 97.62 94 ALA A N 1
ATOM 730 C CA . ALA A 1 94 ? 7.907 9.685 0.321 1.00 97.62 94 ALA A CA 1
ATOM 731 C C . ALA A 1 94 ? 8.254 10.817 1.310 1.00 97.62 94 ALA A C 1
ATOM 733 O O . ALA A 1 94 ? 9.432 11.114 1.516 1.00 97.62 94 ALA A O 1
ATOM 734 N N . GLY A 1 95 ? 7.250 11.470 1.903 1.00 97.31 95 GLY A N 1
ATOM 735 C CA . GLY A 1 95 ? 7.427 12.477 2.949 1.00 97.31 95 GLY A CA 1
ATOM 736 C C . GLY A 1 95 ? 7.611 11.888 4.351 1.00 97.31 95 GLY A C 1
ATOM 737 O O . GLY A 1 95 ? 8.336 12.475 5.151 1.00 97.31 95 GLY A O 1
ATOM 738 N N . LEU A 1 96 ? 6.979 10.747 4.641 1.00 96.19 96 LEU A N 1
ATOM 739 C CA . LEU A 1 96 ? 6.967 10.120 5.970 1.00 96.19 96 LEU A CA 1
ATOM 740 C C . LEU A 1 96 ? 8.041 9.037 6.147 1.00 96.19 96 LEU A C 1
ATOM 742 O O . LEU A 1 96 ? 8.552 8.853 7.248 1.00 96.19 96 LEU A O 1
ATOM 746 N N . ASN A 1 97 ? 8.401 8.338 5.070 1.00 96.38 97 ASN A N 1
ATOM 747 C CA . ASN A 1 97 ? 9.194 7.117 5.119 1.00 96.38 97 ASN A CA 1
ATOM 748 C C . ASN A 1 97 ? 10.440 7.238 4.222 1.00 96.38 97 ASN A C 1
ATOM 750 O O . ASN A 1 97 ? 10.351 7.326 2.994 1.00 96.38 97 ASN A O 1
ATOM 754 N N . LEU A 1 98 ? 11.624 7.267 4.848 1.00 96.38 98 LEU A N 1
ATOM 755 C CA . LEU A 1 98 ? 12.904 7.454 4.152 1.00 96.38 98 LEU A CA 1
ATOM 756 C C . LEU A 1 98 ? 13.259 6.277 3.237 1.00 96.38 98 LEU A C 1
ATOM 758 O O . LEU A 1 98 ? 13.785 6.514 2.149 1.00 96.38 98 LEU A O 1
ATOM 762 N N . ASP A 1 99 ? 12.931 5.047 3.636 1.00 95.62 99 ASP A N 1
ATOM 763 C CA . ASP A 1 99 ? 13.175 3.856 2.818 1.00 95.62 99 ASP A CA 1
ATOM 764 C C . ASP A 1 99 ? 12.304 3.905 1.560 1.00 95.62 99 ASP A C 1
ATOM 766 O O . ASP A 1 99 ? 12.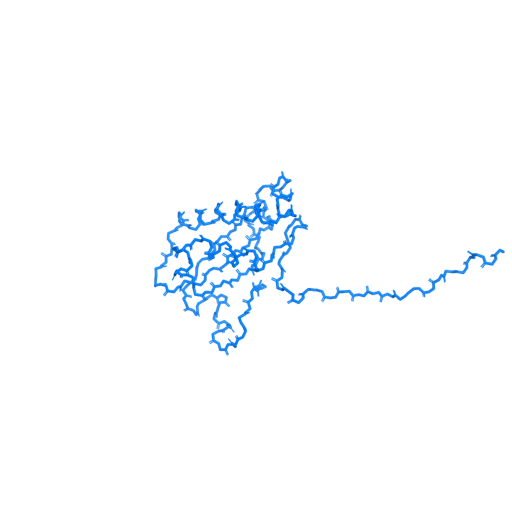794 3.715 0.447 1.00 95.62 99 ASP A O 1
ATOM 770 N N . TYR A 1 100 ? 11.023 4.257 1.717 1.00 97.31 100 TYR A N 1
ATOM 771 C CA . TYR A 1 100 ? 10.116 4.456 0.590 1.00 97.31 100 TYR A CA 1
ATOM 772 C C . TYR A 1 100 ? 10.610 5.571 -0.335 1.00 97.31 100 TYR A C 1
ATOM 774 O O . TYR A 1 100 ? 10.599 5.414 -1.553 1.00 97.31 100 TYR A O 1
ATOM 782 N N . LYS A 1 101 ? 11.084 6.692 0.222 1.00 97.94 101 LYS A N 1
ATOM 783 C CA . LYS A 1 101 ? 11.647 7.801 -0.558 1.00 97.94 101 LYS A CA 1
ATOM 784 C C . LYS A 1 101 ? 12.875 7.373 -1.367 1.00 97.94 101 LYS A C 1
ATOM 786 O O . LYS A 1 101 ? 12.984 7.748 -2.535 1.00 97.94 101 LYS A O 1
ATOM 791 N N . ALA A 1 102 ? 13.786 6.610 -0.763 1.00 97.69 102 ALA A N 1
ATOM 792 C CA . ALA A 1 102 ? 14.969 6.089 -1.440 1.00 97.69 102 ALA A CA 1
ATOM 793 C C . ALA A 1 102 ? 14.571 5.128 -2.570 1.00 97.69 102 ALA A C 1
ATOM 795 O O . ALA A 1 102 ? 14.951 5.348 -3.722 1.00 97.69 102 ALA A O 1
ATOM 796 N N . ALA A 1 103 ? 13.709 4.152 -2.274 1.00 97.31 103 ALA A N 1
ATOM 797 C CA . ALA A 1 103 ? 13.214 3.205 -3.265 1.00 97.31 103 ALA A CA 1
ATOM 798 C C . ALA A 1 103 ? 12.442 3.900 -4.397 1.00 97.31 103 ALA A C 1
ATOM 800 O O . ALA A 1 103 ? 12.571 3.505 -5.550 1.00 97.31 103 ALA A O 1
ATOM 801 N N . LEU A 1 104 ? 11.679 4.963 -4.113 1.00 97.62 104 LEU A N 1
ATOM 802 C CA . LEU A 1 104 ? 10.949 5.730 -5.130 1.00 97.62 104 LEU A CA 1
ATOM 803 C C . LEU A 1 104 ? 11.895 6.414 -6.125 1.00 97.62 104 LEU A C 1
ATOM 805 O O . LEU A 1 104 ? 11.555 6.540 -7.300 1.00 97.62 104 LEU A O 1
ATOM 809 N N . SER A 1 105 ? 13.072 6.852 -5.670 1.00 96.75 105 SER A N 1
ATOM 810 C CA . SER A 1 105 ? 14.077 7.457 -6.549 1.00 96.75 105 SER A CA 1
ATOM 811 C C . SER A 1 105 ? 14.741 6.443 -7.485 1.00 96.75 105 SER A C 1
ATOM 813 O O . SER A 1 105 ? 15.091 6.795 -8.609 1.00 96.75 105 SER A O 1
ATOM 815 N N . GLU A 1 106 ? 14.875 5.191 -7.042 1.00 96.50 106 GLU A N 1
ATOM 816 C CA . GLU A 1 106 ? 15.518 4.115 -7.801 1.00 96.50 106 GLU A CA 1
ATOM 817 C C . GLU A 1 106 ? 14.517 3.372 -8.703 1.00 96.50 106 GLU A C 1
ATOM 819 O O . GLU A 1 106 ? 14.808 3.074 -9.860 1.00 96.50 106 GLU A O 1
ATOM 824 N N . PHE A 1 107 ? 13.298 3.144 -8.206 1.00 96.44 107 PHE A N 1
ATOM 825 C CA . PHE A 1 107 ? 12.251 2.355 -8.856 1.00 96.44 107 PHE A CA 1
ATOM 826 C C . PHE A 1 107 ? 10.909 3.110 -8.923 1.00 96.44 107 PHE A C 1
ATOM 828 O O . PHE A 1 107 ? 9.917 2.679 -8.327 1.00 96.44 107 PHE A O 1
ATOM 835 N N . PRO A 1 108 ? 10.813 4.221 -9.676 1.00 94.56 108 PRO A N 1
ATOM 836 C CA . PRO A 1 108 ? 9.641 5.098 -9.651 1.00 94.56 108 PRO A CA 1
ATOM 837 C C . PRO A 1 108 ? 8.334 4.404 -10.057 1.00 94.56 108 PRO A C 1
ATOM 839 O O . PRO A 1 108 ? 7.291 4.667 -9.463 1.00 94.56 108 PRO A O 1
ATOM 842 N N . LEU A 1 109 ? 8.381 3.487 -11.029 1.00 93.06 109 LEU A N 1
ATOM 843 C CA . LEU A 1 10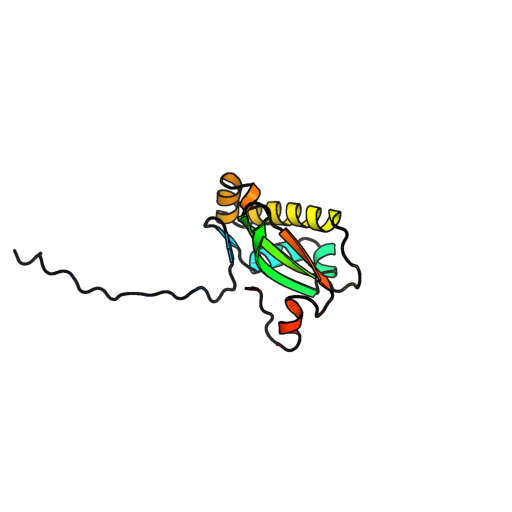9 ? 7.199 2.734 -11.469 1.00 93.06 109 LEU A CA 1
ATOM 844 C C . LEU A 1 109 ? 6.754 1.688 -10.440 1.00 93.06 109 LEU A C 1
ATOM 846 O O . LEU A 1 109 ? 5.563 1.567 -10.168 1.00 93.06 109 LEU A O 1
ATOM 850 N N . ALA A 1 110 ? 7.703 0.961 -9.843 1.00 95.56 110 ALA A N 1
ATOM 851 C CA . ALA A 1 110 ? 7.405 -0.068 -8.847 1.00 95.56 110 ALA A CA 1
ATOM 852 C C . ALA A 1 110 ? 6.885 0.530 -7.535 1.00 95.56 110 ALA A C 1
ATOM 854 O O . ALA A 1 110 ? 6.074 -0.072 -6.839 1.00 95.56 110 ALA A O 1
ATOM 855 N N . MET A 1 111 ? 7.342 1.736 -7.205 1.00 96.88 111 MET A N 1
ATOM 856 C CA . MET A 1 111 ? 6.942 2.417 -5.982 1.00 96.88 111 MET A CA 1
ATOM 857 C C . MET A 1 111 ? 5.659 3.225 -6.143 1.00 96.88 111 MET A C 1
ATOM 859 O O . MET A 1 111 ? 5.063 3.582 -5.131 1.00 96.88 111 MET A O 1
ATOM 863 N N . ALA A 1 112 ? 5.182 3.470 -7.367 1.00 95.31 112 ALA A N 1
ATOM 864 C CA . ALA A 1 112 ? 3.877 4.077 -7.584 1.00 95.31 112 ALA A CA 1
ATOM 865 C C . ALA A 1 112 ? 2.772 3.141 -7.061 1.00 95.31 112 ALA A C 1
ATOM 867 O O . ALA A 1 112 ? 2.596 2.052 -7.614 1.00 95.31 112 ALA A O 1
ATOM 868 N N . PRO A 1 113 ? 2.006 3.512 -6.022 1.00 96.31 113 PRO A N 1
ATOM 869 C CA . PRO A 1 113 ? 1.008 2.623 -5.454 1.00 96.31 113 PRO A CA 1
ATOM 870 C C . PRO A 1 113 ? -0.178 2.433 -6.400 1.00 96.31 113 PRO A C 1
ATOM 872 O O . PRO A 1 113 ? -0.485 3.291 -7.228 1.00 96.31 113 PRO A O 1
ATOM 875 N N . ILE A 1 114 ? -0.847 1.294 -6.267 1.00 95.19 114 ILE A N 1
ATOM 876 C CA . ILE A 1 114 ? -2.174 1.044 -6.831 1.00 95.19 114 ILE A CA 1
ATOM 877 C C . ILE A 1 114 ? -3.187 1.283 -5.713 1.00 95.19 114 ILE A C 1
ATOM 879 O O . ILE A 1 114 ? -2.956 0.882 -4.573 1.00 95.19 114 ILE A O 1
ATOM 883 N N . VAL A 1 115 ? -4.287 1.969 -6.022 1.00 94.56 115 VAL A N 1
ATOM 884 C CA . VAL A 1 115 ? -5.371 2.209 -5.065 1.00 94.56 115 VAL A CA 1
ATOM 885 C C . VAL A 1 115 ? -6.618 1.497 -5.554 1.00 94.56 115 VAL A C 1
ATOM 887 O O . VAL A 1 115 ? -7.112 1.784 -6.643 1.00 94.56 115 VAL A O 1
ATOM 890 N N . GLU A 1 116 ? -7.131 0.592 -4.730 1.00 92.88 116 GLU A N 1
ATOM 891 C CA . GLU A 1 116 ? -8.375 -0.130 -4.980 1.00 92.88 116 GLU A CA 1
ATOM 892 C C . GLU A 1 116 ? -9.421 0.286 -3.951 1.00 92.88 116 GLU A C 1
ATOM 894 O O . GLU A 1 116 ? -9.122 0.456 -2.769 1.00 92.88 116 GLU A O 1
ATOM 899 N N . THR A 1 117 ? -10.663 0.468 -4.397 1.00 91.44 117 THR A N 1
ATOM 900 C CA . THR A 1 117 ? -11.770 0.850 -3.514 1.00 91.44 117 THR A CA 1
ATOM 901 C C . THR A 1 117 ? -12.809 -0.254 -3.483 1.00 91.44 117 THR A C 1
ATOM 903 O O . THR A 1 117 ? -13.139 -0.849 -4.508 1.00 91.44 117 THR A O 1
ATOM 906 N N . HIS A 1 118 ? -13.325 -0.525 -2.292 1.00 90.19 118 HIS A N 1
ATOM 907 C CA . HIS A 1 118 ? -14.333 -1.541 -2.048 1.00 90.19 118 HIS A CA 1
ATOM 908 C C . HIS A 1 118 ? -15.486 -0.937 -1.266 1.00 90.19 118 HIS A C 1
ATOM 910 O O . HIS A 1 118 ? -15.293 -0.068 -0.412 1.00 90.19 118 HIS A O 1
ATOM 916 N N . ARG A 1 119 ? -16.690 -1.444 -1.525 1.00 89.12 119 ARG A N 1
ATOM 917 C CA . ARG A 1 119 ? -17.829 -1.167 -0.657 1.00 89.12 119 ARG A CA 1
ATOM 918 C C . ARG A 1 119 ? -17.631 -1.843 0.691 1.00 89.12 119 ARG A C 1
ATOM 920 O O . ARG A 1 119 ? -16.907 -2.835 0.821 1.00 89.12 119 ARG A O 1
ATOM 927 N N . ARG A 1 120 ? -18.351 -1.332 1.682 1.00 88.44 120 ARG A N 1
ATOM 928 C CA . ARG A 1 120 ? -18.370 -1.894 3.026 1.00 88.44 120 ARG A CA 1
ATOM 929 C C . ARG A 1 120 ? -18.744 -3.381 3.026 1.00 88.44 120 ARG A C 1
ATOM 931 O O . ARG A 1 120 ? -19.797 -3.771 2.528 1.00 88.44 120 ARG A O 1
ATOM 938 N N . GLY A 1 121 ? -17.890 -4.202 3.628 1.00 85.62 121 GLY A N 1
ATOM 939 C CA . GLY A 1 121 ? -18.042 -5.650 3.737 1.00 85.62 121 GLY A CA 1
ATOM 940 C C . GLY A 1 121 ? -17.746 -6.427 2.450 1.00 85.62 121 GLY A C 1
ATOM 941 O O . GLY A 1 121 ? -18.011 -7.631 2.409 1.00 85.62 121 GLY A O 1
ATOM 942 N N . GLU A 1 122 ? -17.207 -5.783 1.412 1.00 87.25 122 GLU A N 1
ATOM 943 C CA . GLU A 1 122 ? -16.837 -6.422 0.145 1.00 87.25 122 GLU A CA 1
ATOM 944 C C . GLU A 1 122 ? -15.317 -6.617 0.002 1.00 87.25 122 GLU A C 1
ATOM 946 O O . GLU A 1 122 ? -14.509 -6.136 0.799 1.00 87.25 122 GLU A O 1
ATOM 951 N N . GLY A 1 123 ? -14.920 -7.384 -1.018 1.00 86.25 123 GLY A N 1
ATOM 952 C CA . GLY A 1 123 ? -13.517 -7.648 -1.336 1.00 86.25 123 GLY A CA 1
ATOM 953 C C . GLY A 1 123 ? -12.735 -8.241 -0.152 1.00 86.25 123 GLY A C 1
ATOM 954 O O . GLY A 1 123 ? -13.232 -9.170 0.500 1.00 86.25 123 GLY A O 1
ATOM 955 N N . PRO A 1 124 ? -11.525 -7.733 0.150 1.00 85.75 124 PRO A N 1
ATOM 956 C CA . PRO A 1 124 ? -10.691 -8.257 1.234 1.00 85.75 124 PRO A CA 1
ATOM 957 C C . PRO A 1 124 ? -11.305 -8.041 2.627 1.00 85.75 124 PRO A C 1
ATOM 959 O O . PRO A 1 124 ? -10.985 -8.777 3.561 1.00 85.75 124 PRO A O 1
ATOM 962 N N . PHE A 1 125 ? -12.218 -7.074 2.771 1.00 87.38 125 PHE A N 1
ATOM 963 C CA . PHE A 1 125 ? -12.813 -6.682 4.052 1.00 87.38 125 PHE A CA 1
ATOM 964 C C . PHE A 1 125 ? -13.932 -7.621 4.507 1.00 87.38 125 PHE A C 1
ATOM 966 O O . PHE A 1 125 ? -14.236 -7.704 5.699 1.00 87.38 125 PHE A O 1
ATOM 973 N N . LYS A 1 126 ? -14.493 -8.423 3.591 1.00 85.00 126 LYS A N 1
ATOM 974 C CA . LYS A 1 126 ? -15.510 -9.435 3.917 1.00 85.00 126 LYS A CA 1
ATOM 975 C C . LYS A 1 126 ? -15.034 -10.426 4.984 1.00 85.00 126 LYS A C 1
ATOM 977 O O . LYS A 1 126 ? -15.821 -10.858 5.824 1.00 85.00 126 LYS A O 1
ATOM 982 N N . ALA A 1 127 ? -13.747 -10.776 4.967 1.00 74.69 127 ALA A N 1
ATOM 983 C CA . ALA A 1 127 ? -13.149 -11.710 5.921 1.00 74.69 127 ALA A CA 1
ATOM 984 C C . ALA A 1 127 ? -13.012 -11.134 7.346 1.00 74.69 127 ALA A C 1
ATOM 986 O O . ALA A 1 127 ? -12.824 -11.896 8.296 1.00 74.69 127 ALA A O 1
ATOM 987 N N . ASP A 1 128 ? -13.128 -9.813 7.506 1.00 71.94 128 ASP A N 1
ATOM 988 C CA . ASP A 1 128 ? -12.918 -9.114 8.775 1.00 71.94 128 ASP A CA 1
ATOM 989 C C . ASP A 1 128 ? -14.205 -8.567 9.410 1.00 71.94 128 ASP A C 1
ATOM 991 O O . ASP A 1 128 ? -14.160 -8.083 10.540 1.00 71.94 128 ASP A O 1
ATOM 995 N N . ALA A 1 129 ? -15.364 -8.727 8.760 1.00 65.69 129 ALA A N 1
ATOM 996 C CA . ALA A 1 129 ? -16.654 -8.195 9.217 1.00 65.69 129 ALA A CA 1
ATOM 997 C C . ALA A 1 129 ? -17.078 -8.629 10.643 1.00 65.69 129 ALA A C 1
ATOM 999 O O . ALA A 1 129 ? -17.910 -7.973 11.263 1.00 65.69 129 ALA A O 1
ATOM 1000 N N . GLY A 1 130 ? -16.511 -9.718 11.179 1.00 63.72 130 GLY A N 1
ATOM 1001 C CA . GLY A 1 130 ? -16.785 -10.229 12.530 1.00 63.72 130 GLY A CA 1
ATOM 1002 C C . GLY A 1 130 ? -15.630 -10.102 13.530 1.00 63.72 130 GLY A C 1
ATOM 1003 O O . GLY A 1 130 ? -15.703 -10.692 14.609 1.00 63.72 130 GLY A O 1
ATOM 1004 N N . ARG A 1 131 ? -14.531 -9.411 13.194 1.00 69.31 131 ARG A N 1
ATOM 1005 C CA . ARG A 1 131 ? -13.319 -9.375 14.034 1.00 69.31 131 ARG A CA 1
ATOM 1006 C C . ARG A 1 131 ? -13.199 -8.070 14.810 1.00 69.31 131 ARG A C 1
ATOM 1008 O O . ARG A 1 131 ? -13.334 -6.989 14.257 1.00 69.31 131 ARG A O 1
ATOM 1015 N N . ILE A 1 132 ? -12.810 -8.179 16.084 1.00 67.75 132 ILE A N 1
ATOM 1016 C CA . ILE A 1 132 ? -12.463 -7.015 16.921 1.00 67.75 132 ILE A CA 1
ATOM 1017 C C . ILE A 1 132 ? -11.185 -6.325 16.404 1.00 67.75 132 ILE A C 1
ATOM 1019 O O . ILE A 1 132 ? -11.049 -5.112 16.512 1.00 67.75 132 ILE A O 1
ATOM 1023 N N . LYS A 1 133 ? -10.242 -7.089 15.832 1.00 68.94 133 LYS A N 1
ATOM 1024 C CA . LYS A 1 133 ? -9.016 -6.563 15.211 1.00 68.94 133 LYS A CA 1
ATOM 1025 C C . LYS A 1 133 ? -9.069 -6.773 13.701 1.00 68.94 133 LYS A C 1
ATOM 1027 O O . LYS A 1 133 ? -9.069 -7.922 13.257 1.00 68.94 133 LYS A O 1
ATOM 1032 N N . GLN A 1 134 ? -9.092 -5.674 12.952 1.00 76.25 134 GLN A N 1
ATOM 1033 C CA . GLN A 1 134 ? -9.040 -5.674 11.488 1.00 76.25 134 GLN A CA 1
ATOM 1034 C C . GLN A 1 134 ? -7.656 -6.129 11.002 1.00 76.25 134 GLN A C 1
ATOM 1036 O O . GLN A 1 134 ? -6.636 -5.786 11.610 1.00 76.25 134 GLN A O 1
ATOM 1041 N N . ARG A 1 135 ? -7.596 -6.908 9.919 1.00 79.00 135 ARG A N 1
ATOM 1042 C CA . ARG A 1 135 ? -6.337 -7.221 9.236 1.00 79.00 135 ARG A CA 1
ATOM 1043 C C . ARG A 1 135 ? -5.949 -6.027 8.383 1.00 79.00 135 ARG A C 1
ATOM 1045 O O . ARG A 1 135 ? -6.765 -5.470 7.662 1.00 79.00 135 ARG A O 1
ATOM 1052 N N . ARG A 1 136 ? -4.666 -5.683 8.429 1.00 84.81 136 ARG A N 1
ATOM 1053 C CA . ARG A 1 136 ? -4.090 -4.640 7.576 1.00 84.81 136 ARG A CA 1
ATOM 1054 C C . ARG A 1 136 ? -3.324 -5.194 6.379 1.00 84.81 136 ARG A C 1
ATOM 1056 O O . ARG A 1 136 ? -2.942 -4.401 5.539 1.00 84.81 136 ARG A O 1
ATOM 1063 N N . ILE A 1 137 ? -3.137 -6.517 6.274 1.00 78.81 137 ILE A N 1
ATOM 1064 C CA . ILE A 1 137 ? -2.471 -7.172 5.134 1.00 78.81 137 ILE A CA 1
ATOM 1065 C C . ILE A 1 137 ? -3.363 -8.242 4.507 1.00 78.81 137 ILE A C 1
ATOM 1067 O O . ILE A 1 137 ? -3.907 -9.109 5.211 1.00 78.81 137 ILE A O 1
ATOM 1071 N N . VAL A 1 138 ? -3.441 -8.199 3.180 1.00 78.88 138 VAL A N 1
ATOM 1072 C CA . VAL A 1 138 ? -4.070 -9.201 2.317 1.00 78.88 138 VAL A CA 1
ATOM 1073 C C . VAL A 1 138 ? -2.966 -9.931 1.547 1.00 78.88 138 VAL A C 1
ATOM 1075 O O . VAL A 1 138 ? -1.987 -9.307 1.140 1.00 78.88 138 VAL A O 1
ATOM 1078 N N . ALA A 1 139 ? -3.101 -11.254 1.434 1.00 66.06 139 ALA A N 1
ATOM 1079 C CA . ALA A 1 139 ? -2.174 -12.129 0.715 1.00 66.06 139 ALA A CA 1
ATOM 1080 C C . ALA A 1 139 ? -2.706 -12.443 -0.682 1.00 66.06 139 ALA A C 1
ATOM 1082 O O . ALA A 1 139 ? -3.953 -12.504 -0.807 1.00 66.06 139 ALA A O 1
#

Foldseek 3Di:
DVPPDDDDDDDDDDDDDPQQWDAFQNFTDGVVLVVVLCVVDPVSVVFFPDKAWEWDQDPVRATAIEIETATPDPDDDDPVVQLVVLVSSLVSCLVVGVSLVVSCVVPVPRHRYGYHYDYPCDDPCVVVPPPPDGRRYDD

Sequence (139 aa):
MPWTQPVQLPFLWIYGRRDATISVMGANIYPEDIETLIYQDAKLAARTHSFALAVVTDATATPRPCILLELSDDGLTEAAWAEQLAAQFQRGLAGLNLDYKAALSEFPLAMAPIVETHRRGEGPFKADAGRIKQRRIVA

Radius of gyration: 18.79 Å; chains: 1; bounding box: 70×40×36 Å